Protein AF-A0A4U1JLD3-F1 (afdb_monomer)

Structure (mmCIF, N/CA/C/O backbone):
data_AF-A0A4U1JLD3-F1
#
_entry.id   AF-A0A4U1JLD3-F1
#
loop_
_atom_site.group_PDB
_atom_site.id
_atom_site.type_symbol
_atom_site.label_atom_id
_atom_site.label_alt_id
_atom_site.label_comp_id
_atom_site.label_asym_id
_atom_site.label_entity_id
_atom_site.label_seq_id
_atom_site.pdbx_PDB_ins_code
_atom_site.Cartn_x
_atom_site.Cartn_y
_atom_site.Cartn_z
_atom_site.occupancy
_atom_site.B_iso_or_equiv
_atom_site.auth_seq_id
_atom_site.auth_comp_id
_atom_site.auth_asym_id
_atom_site.auth_atom_id
_atom_site.pdbx_PDB_model_num
ATOM 1 N N . MET A 1 1 ? 5.036 -13.672 17.293 1.00 42.06 1 MET A N 1
ATOM 2 C CA . MET A 1 1 ? 5.022 -12.374 16.582 1.00 42.06 1 MET A CA 1
ATOM 3 C C . MET A 1 1 ? 4.038 -12.481 15.427 1.00 42.06 1 MET A C 1
ATOM 5 O O . MET A 1 1 ? 3.997 -13.562 14.842 1.00 42.06 1 MET A O 1
ATOM 9 N N . PRO A 1 2 ? 3.219 -11.456 15.134 1.00 50.00 2 PRO A N 1
ATOM 10 C CA . PRO A 1 2 ? 2.307 -11.496 13.991 1.00 50.00 2 PRO A CA 1
ATOM 11 C C . PRO A 1 2 ? 3.102 -11.778 12.709 1.00 50.00 2 PRO A C 1
ATOM 13 O O . PRO A 1 2 ? 4.167 -11.201 12.485 1.00 50.00 2 PRO A O 1
ATOM 16 N N . ARG A 1 3 ? 2.632 -12.747 11.918 1.00 61.38 3 ARG A N 1
ATOM 17 C CA . ARG A 1 3 ? 3.310 -13.209 10.704 1.00 61.38 3 ARG A CA 1
ATOM 18 C C . ARG A 1 3 ? 3.093 -12.167 9.610 1.00 61.38 3 ARG A C 1
ATOM 20 O O . ARG A 1 3 ? 1.955 -11.961 9.202 1.00 61.38 3 ARG A O 1
ATOM 27 N N . ALA A 1 4 ? 4.164 -11.529 9.143 1.00 75.19 4 ALA A N 1
ATOM 28 C CA . ALA A 1 4 ? 4.082 -10.687 7.956 1.00 75.19 4 ALA A CA 1
ATOM 29 C C . ALA A 1 4 ? 3.705 -11.560 6.747 1.00 75.19 4 ALA A C 1
ATOM 31 O O . ALA A 1 4 ? 4.306 -12.614 6.524 1.00 75.19 4 ALA A O 1
ATOM 32 N N . ALA A 1 5 ? 2.686 -11.145 6.002 1.00 87.88 5 ALA A N 1
ATOM 33 C CA . ALA A 1 5 ? 2.304 -11.753 4.740 1.00 87.88 5 ALA A CA 1
ATOM 34 C C . ALA A 1 5 ? 2.995 -11.007 3.597 1.00 87.88 5 ALA A C 1
ATOM 36 O O . ALA A 1 5 ? 2.988 -9.777 3.557 1.00 87.88 5 ALA A O 1
ATOM 37 N N . THR A 1 6 ? 3.577 -11.746 2.656 1.00 93.0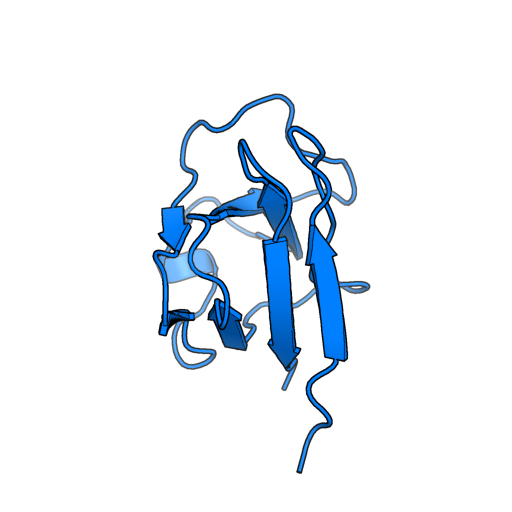0 6 THR A N 1
ATOM 38 C CA . THR A 1 6 ? 4.071 -11.160 1.409 1.00 93.00 6 THR A CA 1
ATOM 39 C C . THR A 1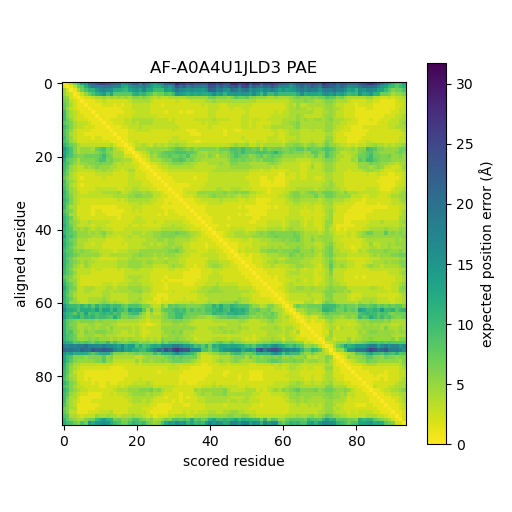 6 ? 2.906 -11.021 0.436 1.00 93.00 6 THR A C 1
ATOM 41 O O . THR A 1 6 ? 2.286 -12.017 0.066 1.00 93.00 6 THR A O 1
ATOM 44 N N . VAL A 1 7 ? 2.615 -9.792 0.020 1.00 94.44 7 VAL A N 1
ATOM 45 C CA . VAL A 1 7 ? 1.540 -9.457 -0.917 1.00 94.44 7 VAL A CA 1
ATOM 46 C C . VAL A 1 7 ? 2.158 -9.041 -2.256 1.00 94.44 7 VAL A C 1
ATOM 48 O O . VAL A 1 7 ? 2.883 -8.042 -2.299 1.00 94.44 7 VAL A O 1
ATOM 51 N N . PRO A 1 8 ? 1.916 -9.779 -3.357 1.00 96.44 8 PRO A N 1
ATOM 52 C CA . PRO A 1 8 ? 2.371 -9.365 -4.678 1.00 96.44 8 PRO A CA 1
ATOM 53 C C . PRO A 1 8 ? 1.554 -8.165 -5.167 1.00 96.44 8 PRO A C 1
ATOM 55 O O . PRO A 1 8 ? 0.331 -8.153 -5.049 1.00 96.44 8 PRO A O 1
ATOM 58 N N . VAL A 1 9 ? 2.227 -7.181 -5.761 1.00 96.56 9 VAL A N 1
ATOM 59 C CA . VAL A 1 9 ? 1.603 -6.017 -6.402 1.00 96.56 9 VAL A CA 1
ATOM 60 C C . VAL A 1 9 ? 1.957 -6.058 -7.891 1.00 96.56 9 VAL A C 1
ATOM 62 O O . VAL A 1 9 ? 3.066 -5.669 -8.273 1.00 96.56 9 VAL A O 1
ATOM 65 N N . PRO A 1 10 ? 1.069 -6.595 -8.750 1.00 97.06 10 PRO A N 1
ATOM 66 C CA . PRO A 1 10 ? 1.267 -6.572 -10.191 1.00 97.06 10 PRO A CA 1
ATOM 67 C C . PRO A 1 10 ? 1.340 -5.137 -10.715 1.00 97.06 10 PRO A C 1
ATOM 69 O O . PRO A 1 10 ? 0.734 -4.221 -10.157 1.00 97.06 10 PRO A O 1
ATOM 72 N N . ALA A 1 11 ? 2.044 -4.955 -11.831 1.00 95.94 11 ALA A N 1
ATOM 73 C CA . ALA A 1 11 ? 2.118 -3.661 -12.493 1.00 95.94 11 ALA A CA 1
ATOM 74 C C . ALA A 1 11 ? 0.712 -3.129 -12.818 1.00 95.94 11 ALA A C 1
ATOM 76 O O . ALA A 1 11 ? -0.144 -3.850 -13.338 1.00 95.94 11 ALA A O 1
ATOM 77 N N . ARG A 1 12 ? 0.495 -1.848 -12.519 1.00 95.25 12 ARG A N 1
ATOM 78 C CA . ARG A 1 12 ? -0.700 -1.063 -12.850 1.00 95.25 12 ARG A CA 1
ATOM 79 C C . ARG A 1 12 ? -2.015 -1.637 -12.321 1.00 95.25 12 ARG A C 1
ATOM 81 O O . ARG A 1 12 ? -3.072 -1.353 -12.876 1.00 95.25 12 ARG A O 1
ATOM 88 N N . THR A 1 13 ? -1.963 -2.406 -11.236 1.00 96.00 13 THR A N 1
ATOM 89 C CA . THR A 1 13 ? -3.135 -3.049 -10.630 1.00 96.00 13 THR A CA 1
ATOM 90 C C . THR A 1 13 ? -3.247 -2.668 -9.158 1.00 96.00 13 THR A C 1
ATOM 92 O O . THR A 1 13 ? -2.251 -2.687 -8.438 1.00 96.00 13 THR A O 1
ATOM 95 N N . PHE A 1 14 ? -4.457 -2.330 -8.703 1.00 96.12 14 PHE A N 1
ATOM 96 C CA . PHE A 1 14 ? -4.725 -2.133 -7.279 1.00 96.12 14 PHE A CA 1
ATOM 97 C C . PHE A 1 14 ? -4.829 -3.476 -6.562 1.00 96.12 14 PHE A C 1
ATOM 99 O O . PHE A 1 14 ? -5.580 -4.357 -6.980 1.00 96.12 14 PHE A O 1
ATOM 106 N N . VAL A 1 15 ? -4.107 -3.610 -5.454 1.00 96.19 15 VAL A N 1
ATOM 107 C CA . VAL A 1 15 ? -4.125 -4.801 -4.602 1.00 96.19 15 VAL A CA 1
ATOM 108 C C . VAL A 1 15 ? -4.480 -4.403 -3.180 1.00 96.19 15 VAL A C 1
ATOM 110 O O . VAL A 1 15 ? -3.838 -3.527 -2.603 1.00 96.19 15 VAL A O 1
ATOM 113 N N . ALA A 1 16 ? -5.489 -5.052 -2.604 1.00 93.75 16 ALA A N 1
ATOM 114 C CA . ALA A 1 16 ? -5.842 -4.854 -1.206 1.00 93.75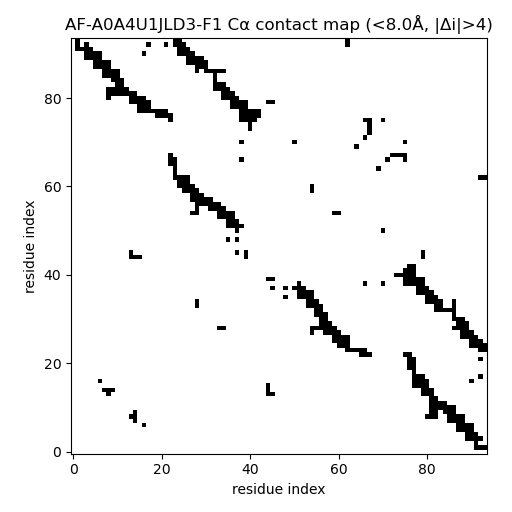 16 ALA A CA 1
ATOM 115 C C . ALA A 1 16 ? -4.750 -5.451 -0.305 1.00 93.75 16 ALA A C 1
ATOM 117 O O . ALA A 1 16 ? -4.429 -6.636 -0.398 1.00 93.75 16 ALA A O 1
ATOM 118 N N . LEU A 1 17 ? -4.191 -4.634 0.586 1.00 91.75 17 LEU A N 1
ATOM 119 C CA . LEU A 1 17 ? -3.223 -5.060 1.600 1.00 91.75 17 LEU A CA 1
ATOM 120 C C . LEU A 1 17 ? -3.905 -5.560 2.877 1.00 91.75 17 LEU A C 1
ATOM 122 O O . LEU A 1 17 ? -3.287 -6.237 3.701 1.00 91.75 17 LEU A O 1
ATOM 126 N N . THR A 1 18 ? -5.175 -5.207 3.067 1.00 87.25 18 THR A N 1
ATOM 127 C CA . THR A 1 18 ? -5.953 -5.547 4.257 1.00 87.25 18 THR A CA 1
ATOM 128 C C . THR A 1 18 ? -7.210 -6.302 3.839 1.00 87.25 18 THR A C 1
ATOM 130 O O . THR A 1 18 ? -7.983 -5.855 2.991 1.00 87.25 18 THR A O 1
ATOM 133 N N . THR A 1 19 ? -7.408 -7.492 4.409 1.00 78.38 19 THR A N 1
ATOM 134 C CA . THR A 1 19 ? -8.547 -8.376 4.100 1.00 78.38 19 THR A CA 1
ATOM 135 C C . THR A 1 19 ? -9.747 -8.158 5.022 1.00 78.38 19 THR A C 1
ATOM 137 O O . THR A 1 19 ? -10.830 -8.651 4.711 1.00 78.38 19 THR A O 1
ATOM 140 N N . ALA A 1 20 ? -9.600 -7.323 6.050 1.00 80.50 20 ALA A N 1
ATOM 141 C CA . ALA A 1 20 ? -10.666 -6.842 6.922 1.00 80.50 20 ALA A CA 1
ATOM 142 C C . ALA A 1 20 ? -10.527 -5.330 7.174 1.00 80.50 20 ALA A C 1
ATOM 144 O O . ALA A 1 20 ? -9.509 -4.733 6.802 1.00 80.50 20 ALA A O 1
ATOM 145 N N . ASP A 1 21 ? -11.538 -4.752 7.828 1.00 80.69 21 ASP A N 1
ATOM 146 C CA . ASP A 1 21 ? -11.503 -3.389 8.357 1.00 80.69 21 ASP A CA 1
ATOM 147 C C . ASP A 1 21 ? -10.369 -3.296 9.389 1.00 80.69 21 ASP A C 1
ATOM 149 O O . ASP A 1 21 ? -10.448 -3.877 10.473 1.00 80.69 21 ASP A O 1
ATOM 153 N N . VAL A 1 22 ? -9.295 -2.587 9.041 1.00 80.94 22 VAL A N 1
ATOM 154 C CA . VAL A 1 22 ? -8.188 -2.300 9.963 1.00 80.94 22 VAL A CA 1
ATOM 155 C C . VAL A 1 22 ? -7.943 -0.802 10.023 1.00 80.94 22 VAL A C 1
ATOM 157 O O . VAL A 1 22 ? -8.113 -0.095 9.035 1.00 80.94 22 VAL A O 1
ATOM 160 N N . THR A 1 23 ? -7.517 -0.321 11.186 1.00 85.00 23 THR A N 1
ATOM 161 C CA . THR A 1 23 ? -7.233 1.102 11.434 1.00 85.00 23 THR A CA 1
ATOM 162 C C . THR A 1 23 ? -5.743 1.433 11.366 1.00 85.00 23 THR A C 1
ATOM 164 O O . THR A 1 23 ? -5.363 2.604 11.390 1.00 85.00 23 THR A O 1
ATOM 167 N N . ARG A 1 24 ? -4.895 0.401 11.292 1.00 86.25 24 ARG A N 1
ATOM 168 C CA . ARG A 1 24 ? -3.437 0.488 11.194 1.00 86.25 24 ARG A CA 1
ATOM 169 C C . ARG A 1 24 ? -2.868 -0.762 10.528 1.00 86.25 24 ARG A C 1
ATOM 171 O O . ARG A 1 24 ? -3.405 -1.859 10.677 1.00 86.25 24 ARG A O 1
ATOM 178 N N . ALA A 1 25 ? -1.753 -0.607 9.827 1.00 88.00 25 ALA A N 1
ATOM 179 C CA . ALA A 1 25 ? -0.990 -1.713 9.262 1.00 88.00 25 ALA A CA 1
ATOM 180 C C . ALA A 1 25 ? 0.481 -1.316 9.154 1.00 88.00 25 ALA A C 1
ATOM 182 O O . ALA A 1 25 ? 0.792 -0.155 8.904 1.00 88.00 25 ALA A O 1
ATOM 183 N N . ARG A 1 26 ? 1.386 -2.285 9.293 1.00 91.50 26 ARG A N 1
ATOM 184 C CA . ARG A 1 26 ? 2.792 -2.102 8.930 1.00 91.50 26 ARG A CA 1
ATOM 185 C C . ARG A 1 26 ? 2.986 -2.626 7.516 1.00 91.50 26 ARG A C 1
ATOM 187 O O . ARG A 1 26 ? 2.669 -3.785 7.260 1.00 91.50 26 ARG A O 1
ATOM 194 N N . VAL A 1 27 ? 3.527 -1.799 6.627 1.00 93.31 27 VAL A N 1
ATOM 195 C CA . VAL A 1 27 ? 3.823 -2.174 5.237 1.00 93.31 27 VAL A CA 1
ATOM 196 C C . VAL A 1 27 ? 5.278 -1.857 4.936 1.00 93.31 27 VAL A C 1
ATOM 198 O O . VAL A 1 27 ? 5.711 -0.718 5.096 1.00 93.31 27 VAL A O 1
ATOM 201 N N . GLN A 1 28 ? 6.047 -2.845 4.495 1.00 94.75 28 GLN A N 1
ATOM 202 C CA . GLN A 1 28 ? 7.429 -2.653 4.063 1.00 94.75 28 GLN A CA 1
ATOM 203 C C . GLN A 1 28 ? 7.540 -2.902 2.565 1.00 94.75 28 GLN A C 1
ATOM 205 O O . GLN A 1 28 ? 6.955 -3.855 2.049 1.00 94.75 28 GLN A O 1
ATOM 210 N N . ASN A 1 29 ? 8.311 -2.060 1.877 1.00 95.81 29 ASN A N 1
ATOM 211 C CA . ASN A 1 29 ? 8.655 -2.268 0.477 1.00 95.81 29 ASN A CA 1
ATOM 212 C C . ASN A 1 29 ? 10.091 -2.800 0.367 1.00 95.81 29 ASN A C 1
ATOM 214 O O . ASN A 1 29 ? 11.027 -2.004 0.294 1.00 95.81 29 ASN A O 1
ATOM 218 N N . PRO A 1 30 ? 10.305 -4.127 0.355 1.00 94.12 30 PRO A N 1
ATOM 219 C CA . PRO A 1 30 ? 11.635 -4.702 0.164 1.00 94.12 30 PRO A CA 1
ATOM 220 C C . PRO A 1 30 ? 12.161 -4.541 -1.273 1.00 94.12 30 PRO A C 1
ATOM 222 O O . PRO A 1 30 ? 13.341 -4.784 -1.522 1.00 94.12 30 PRO A O 1
ATOM 225 N N . THR A 1 31 ? 11.308 -4.156 -2.228 1.00 93.25 31 THR A N 1
ATOM 226 C CA . THR A 1 31 ? 11.668 -4.076 -3.650 1.00 93.25 31 THR A CA 1
ATOM 227 C C . THR A 1 31 ? 12.238 -2.713 -4.039 1.00 93.25 31 THR A C 1
ATOM 229 O O . THR A 1 31 ? 12.115 -1.734 -3.309 1.00 93.25 31 THR A O 1
ATOM 232 N N . ASN A 1 32 ? 12.855 -2.640 -5.223 1.00 94.12 32 ASN A N 1
ATOM 233 C CA . ASN A 1 32 ? 13.347 -1.380 -5.792 1.00 94.12 32 ASN A CA 1
ATOM 234 C C . ASN A 1 32 ? 12.260 -0.589 -6.545 1.00 94.12 32 ASN A C 1
ATOM 236 O O . ASN A 1 32 ? 12.520 0.522 -7.000 1.00 94.12 32 ASN A O 1
ATOM 240 N N . THR A 1 33 ? 11.055 -1.147 -6.683 1.00 96.00 33 THR A N 1
ATOM 241 C CA . THR A 1 33 ? 9.928 -0.509 -7.369 1.00 96.00 33 THR A CA 1
ATOM 242 C C . THR A 1 33 ? 9.151 0.353 -6.371 1.00 96.00 33 THR A C 1
ATOM 244 O O . THR A 1 33 ? 8.671 -0.181 -5.369 1.00 96.00 33 THR A O 1
ATOM 247 N N . PRO A 1 34 ? 8.978 1.666 -6.604 1.00 95.69 34 PRO A N 1
ATOM 248 C CA . PRO A 1 34 ? 8.108 2.489 -5.772 1.00 95.69 34 PRO A CA 1
ATOM 249 C C . PRO A 1 34 ? 6.659 1.995 -5.814 1.00 95.69 34 PRO A C 1
ATOM 251 O O . PRO A 1 34 ? 6.130 1.682 -6.884 1.00 95.69 34 PRO A O 1
ATOM 254 N N . VAL A 1 35 ? 6.012 1.968 -4.652 1.00 97.25 35 VAL A N 1
ATOM 255 C CA . VAL A 1 35 ? 4.602 1.591 -4.511 1.00 97.25 35 VAL A CA 1
ATOM 256 C C . VAL A 1 35 ? 3.827 2.781 -3.964 1.00 97.25 35 VAL A C 1
ATOM 258 O O . VAL A 1 35 ? 4.336 3.538 -3.144 1.00 97.25 35 VAL A O 1
ATOM 261 N N . ARG A 1 36 ? 2.599 2.966 -4.429 1.00 96.75 36 ARG A N 1
ATOM 262 C CA . ARG A 1 36 ? 1.647 3.939 -3.907 1.00 96.75 36 ARG A CA 1
ATOM 263 C C . ARG A 1 36 ? 0.673 3.239 -2.972 1.00 96.75 36 ARG A C 1
ATOM 265 O O . ARG A 1 36 ? 0.115 2.208 -3.339 1.00 96.75 36 ARG A O 1
ATOM 272 N N . LEU A 1 37 ? 0.488 3.800 -1.785 1.00 95.25 37 LEU A N 1
ATOM 273 C CA . LEU A 1 37 ? -0.465 3.352 -0.780 1.00 95.25 37 LEU A CA 1
ATOM 274 C C . LEU A 1 37 ? -1.653 4.303 -0.742 1.00 95.25 37 LEU A C 1
ATOM 276 O O . LEU A 1 37 ? -1.463 5.515 -0.727 1.00 95.25 37 LEU A O 1
ATOM 280 N N . ILE A 1 38 ? -2.866 3.773 -0.689 1.00 93.50 38 ILE A N 1
ATOM 281 C CA . ILE A 1 38 ? -4.079 4.589 -0.624 1.00 93.50 38 ILE A CA 1
ATOM 282 C C . ILE A 1 38 ? -5.125 3.919 0.260 1.00 93.50 38 ILE A C 1
ATOM 284 O O . ILE A 1 38 ? -5.350 2.710 0.172 1.00 93.50 38 ILE A O 1
ATOM 288 N N . GLY A 1 39 ? -5.732 4.711 1.139 1.00 91.00 39 GLY A N 1
ATOM 289 C CA . GLY A 1 39 ? -6.834 4.285 1.987 1.00 91.00 39 GLY A CA 1
ATOM 290 C C . GLY A 1 39 ? -8.182 4.448 1.284 1.00 91.00 39 GLY A C 1
ATOM 291 O O . GLY A 1 39 ? -8.400 5.447 0.606 1.00 91.00 39 GLY A O 1
ATOM 292 N N . THR A 1 40 ? -9.110 3.510 1.478 1.00 90.69 40 THR A N 1
ATOM 293 C CA . THR A 1 40 ? -10.520 3.670 1.085 1.00 90.69 40 THR A CA 1
ATOM 294 C C . THR A 1 40 ? -11.458 3.413 2.262 1.00 90.69 40 THR A C 1
ATOM 296 O O . THR A 1 40 ? -11.177 2.607 3.152 1.00 90.69 40 THR A O 1
ATOM 299 N N . THR A 1 41 ? -12.609 4.089 2.255 1.00 89.38 41 THR A N 1
ATOM 300 C CA . THR A 1 41 ? -13.703 3.904 3.228 1.00 89.38 41 THR A CA 1
ATOM 301 C C . THR A 1 41 ? -14.635 2.740 2.871 1.00 89.38 41 THR A C 1
ATOM 303 O O . THR A 1 41 ? -15.518 2.384 3.648 1.00 89.38 41 THR A O 1
ATOM 306 N N . THR A 1 42 ? -14.449 2.137 1.694 1.00 88.06 42 THR A N 1
ATOM 307 C CA . THR A 1 42 ? -15.222 0.994 1.192 1.00 88.06 42 THR A CA 1
ATOM 308 C C . THR A 1 42 ? -14.299 -0.165 0.821 1.00 88.06 42 THR A C 1
ATOM 310 O O . THR A 1 42 ? -13.085 0.010 0.695 1.00 88.06 42 THR A O 1
ATOM 313 N N . ASP A 1 43 ? -14.891 -1.336 0.586 1.00 88.12 43 ASP A N 1
ATOM 314 C CA . ASP A 1 43 ? -14.199 -2.537 0.101 1.00 88.12 43 ASP A CA 1
ATOM 315 C C . ASP A 1 43 ? -13.840 -2.484 -1.397 1.00 88.12 43 ASP A C 1
ATOM 317 O O . ASP A 1 43 ? -13.256 -3.429 -1.928 1.00 88.12 43 ASP A O 1
ATOM 321 N N . ALA A 1 44 ? -14.184 -1.398 -2.095 1.00 91.06 44 ALA A N 1
ATOM 322 C CA . ALA A 1 44 ? -13.881 -1.229 -3.508 1.00 91.06 44 ALA A CA 1
ATOM 323 C C . ALA A 1 44 ? -12.461 -0.692 -3.724 1.00 91.06 44 ALA A C 1
ATOM 325 O O . ALA A 1 44 ? -11.960 0.129 -2.950 1.00 91.06 44 ALA A O 1
ATOM 326 N N . ALA A 1 45 ? -11.835 -1.130 -4.819 1.00 92.31 45 ALA A N 1
ATOM 327 C CA . ALA A 1 45 ? -10.568 -0.569 -5.261 1.00 92.31 45 ALA A CA 1
ATOM 328 C C . ALA A 1 45 ? -10.727 0.932 -5.590 1.00 92.31 45 ALA A C 1
ATOM 330 O O . ALA A 1 45 ? -11.780 1.343 -6.089 1.00 92.31 45 ALA A O 1
ATOM 331 N N . PRO A 1 46 ? -9.690 1.751 -5.357 1.00 92.62 46 PRO A N 1
ATOM 332 C CA . PRO A 1 46 ? -9.697 3.157 -5.739 1.00 92.62 46 PRO A CA 1
ATOM 333 C C . PRO A 1 46 ? -9.876 3.344 -7.250 1.00 92.62 46 PRO A C 1
ATOM 335 O O . PRO A 1 46 ? -9.358 2.569 -8.053 1.00 92.62 46 PRO A O 1
ATOM 338 N N . ALA A 1 47 ? -10.548 4.427 -7.644 1.00 92.25 47 ALA A N 1
ATOM 339 C CA . ALA A 1 47 ? -10.676 4.820 -9.051 1.00 92.25 47 ALA A CA 1
ATOM 340 C C . ALA A 1 47 ? -9.434 5.561 -9.586 1.00 92.25 47 ALA A C 1
ATOM 342 O O . ALA A 1 47 ? -9.280 5.730 -10.794 1.00 92.25 47 ALA A O 1
ATOM 343 N N . GLY A 1 48 ? -8.552 6.011 -8.692 1.00 93.56 48 GLY A N 1
ATOM 344 C CA . GLY A 1 48 ? -7.390 6.831 -9.011 1.00 93.56 48 GLY A CA 1
ATOM 345 C C . GLY A 1 48 ? -6.361 6.829 -7.886 1.00 93.56 48 GLY A C 1
ATOM 346 O O . GLY A 1 48 ? -6.484 6.095 -6.908 1.00 93.56 48 GLY A O 1
ATOM 347 N N . LEU A 1 49 ? -5.319 7.641 -8.051 1.00 93.00 49 LEU A N 1
ATOM 348 C CA . LEU A 1 49 ? -4.176 7.717 -7.132 1.00 93.00 49 LEU A C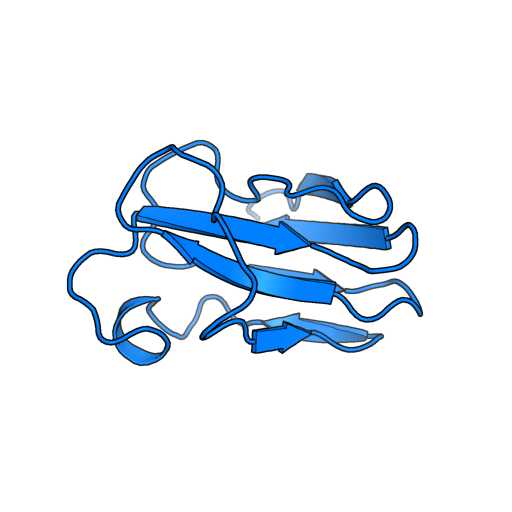A 1
ATOM 349 C C . LEU A 1 49 ? -4.149 9.040 -6.351 1.00 93.00 49 LEU A C 1
ATOM 351 O O . LEU A 1 49 ? -3.125 9.380 -5.757 1.00 93.00 49 LEU A O 1
ATOM 355 N N . ASP A 1 50 ? -5.254 9.783 -6.361 1.00 90.81 50 ASP A N 1
ATOM 356 C CA . ASP A 1 50 ? -5.393 11.030 -5.616 1.00 90.81 50 ASP A CA 1
ATOM 357 C C . ASP A 1 50 ? -5.338 10.745 -4.112 1.00 90.81 50 ASP A C 1
ATOM 359 O O . ASP A 1 50 ? -5.988 9.829 -3.612 1.00 90.81 50 ASP A O 1
ATOM 363 N N . GLY A 1 51 ? -4.498 11.492 -3.391 1.00 87.38 51 GLY A N 1
ATOM 364 C CA . GLY A 1 51 ? -4.251 11.254 -1.965 1.00 87.38 51 GLY A CA 1
ATOM 365 C C . GLY A 1 51 ? -3.410 10.006 -1.657 1.00 87.38 51 GLY A C 1
ATOM 366 O O . GLY A 1 51 ? -3.265 9.642 -0.488 1.00 87.38 51 GLY A O 1
ATOM 367 N N . ALA A 1 52 ? -2.835 9.345 -2.669 1.00 93.19 52 ALA A N 1
ATOM 368 C CA . ALA A 1 52 ? -1.945 8.214 -2.443 1.00 93.19 52 ALA A CA 1
ATOM 369 C C . ALA A 1 52 ? -0.576 8.661 -1.904 1.00 93.19 52 ALA A C 1
ATOM 371 O O . ALA A 1 52 ? 0.028 9.629 -2.370 1.00 93.19 52 ALA A O 1
ATOM 372 N N . LEU A 1 53 ? -0.048 7.895 -0.955 1.00 93.62 53 LEU A N 1
ATOM 373 C CA . LEU A 1 53 ? 1.289 8.062 -0.405 1.00 93.62 53 LEU A CA 1
ATOM 374 C C . LEU A 1 53 ? 2.309 7.232 -1.168 1.00 93.62 53 LEU A C 1
ATOM 376 O O . LEU A 1 53 ? 2.047 6.087 -1.524 1.00 93.62 53 LEU A O 1
ATOM 380 N N . TRP A 1 54 ? 3.516 7.759 -1.335 1.00 95.25 54 TRP A N 1
ATOM 381 C CA . TRP A 1 54 ? 4.627 6.975 -1.858 1.00 95.25 54 TRP A CA 1
ATOM 382 C C . TRP A 1 54 ? 5.308 6.161 -0.759 1.00 95.25 54 TRP A C 1
ATOM 384 O O . TRP A 1 54 ? 5.706 6.696 0.273 1.00 95.25 54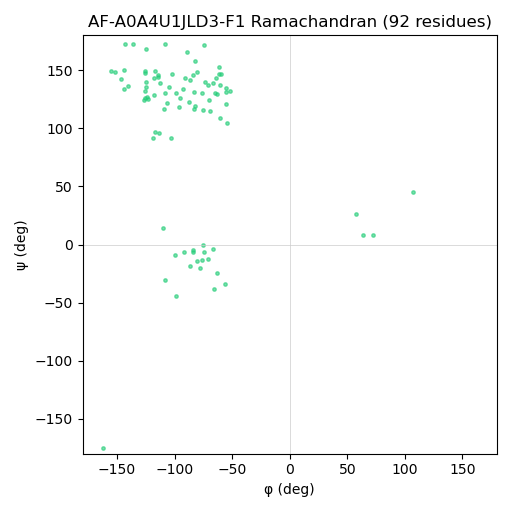 TRP A O 1
ATOM 394 N N . LEU A 1 55 ? 5.504 4.876 -1.037 1.00 96.00 55 LEU A N 1
ATOM 395 C CA . LEU A 1 55 ? 6.367 3.967 -0.300 1.00 96.00 55 LEU A CA 1
ATOM 396 C C . LEU A 1 55 ? 7.528 3.554 -1.214 1.00 96.00 55 LEU A C 1
ATOM 398 O O . LEU A 1 55 ? 7.410 2.653 -2.054 1.00 96.00 55 LEU A O 1
ATOM 402 N N . PHE A 1 56 ? 8.654 4.250 -1.074 1.00 95.81 56 PHE A N 1
ATOM 403 C CA . PHE A 1 56 ? 9.846 3.995 -1.878 1.00 95.81 56 PHE A CA 1
ATOM 404 C C . PHE A 1 56 ? 10.574 2.722 -1.440 1.00 95.81 56 PHE A C 1
ATOM 406 O O . PHE A 1 56 ? 10.259 2.098 -0.424 1.00 95.81 56 PHE A O 1
ATOM 413 N N . ALA A 1 57 ? 11.572 2.341 -2.234 1.00 92.94 57 ALA A N 1
ATOM 414 C CA . ALA A 1 57 ? 12.397 1.177 -1.974 1.00 92.94 57 ALA A CA 1
ATOM 415 C C . ALA A 1 57 ? 12.975 1.196 -0.552 1.00 92.94 57 ALA A C 1
ATOM 417 O O . ALA A 1 57 ? 13.534 2.200 -0.107 1.00 92.94 57 ALA A O 1
ATOM 418 N N . ARG A 1 58 ? 12.860 0.062 0.142 1.00 91.81 58 ARG A N 1
ATOM 419 C CA . ARG A 1 58 ? 13.341 -0.178 1.514 1.00 91.81 58 ARG A CA 1
ATOM 420 C C . ARG A 1 58 ? 12.683 0.685 2.593 1.00 91.81 58 ARG A C 1
ATOM 422 O O . ARG A 1 58 ? 13.114 0.644 3.745 1.00 91.81 58 ARG A O 1
ATOM 429 N N . GLN A 1 59 ? 11.639 1.443 2.261 1.00 94.62 59 GLN A N 1
ATOM 430 C CA . GLN A 1 59 ? 10.880 2.196 3.252 1.00 94.62 59 GLN A CA 1
ATOM 431 C C . GLN A 1 59 ? 9.847 1.321 3.958 1.00 94.62 59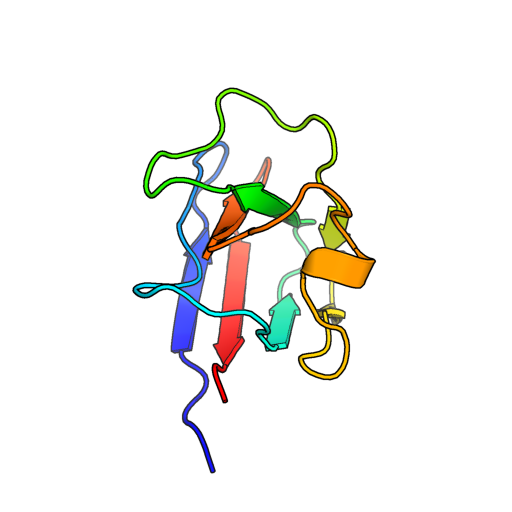 GLN A C 1
ATOM 433 O O . GLN A 1 59 ? 9.417 0.273 3.469 1.00 94.62 59 GLN A O 1
ATOM 438 N N . THR A 1 60 ? 9.458 1.781 5.145 1.00 92.50 60 THR A N 1
ATOM 439 C CA . THR A 1 60 ? 8.421 1.165 5.966 1.00 92.50 60 THR A CA 1
ATOM 440 C C . THR A 1 60 ? 7.371 2.205 6.312 1.00 92.50 60 THR A C 1
ATOM 442 O O . THR A 1 60 ? 7.682 3.248 6.877 1.00 92.50 60 THR A O 1
ATOM 445 N N . PHE A 1 61 ? 6.126 1.882 6.000 1.00 89.31 61 PHE A N 1
ATOM 446 C CA . PHE A 1 61 ? 4.946 2.516 6.552 1.00 89.31 61 PHE A CA 1
ATOM 447 C C . PHE A 1 61 ? 4.648 1.847 7.901 1.00 89.31 61 PHE A C 1
ATOM 449 O O . PHE A 1 61 ? 4.449 0.628 7.954 1.00 89.31 61 PHE A O 1
ATOM 456 N N . SER A 1 62 ? 4.723 2.607 8.996 1.00 83.38 62 SER A N 1
ATOM 457 C CA . SER A 1 62 ? 4.600 2.050 10.351 1.00 83.38 62 SER A CA 1
ATOM 458 C C . SER A 1 62 ? 3.143 1.819 10.754 1.00 83.38 62 SER A C 1
ATOM 460 O O . SER A 1 62 ? 2.266 2.600 10.397 1.00 83.38 62 SER A O 1
ATOM 462 N N . ALA A 1 63 ? 2.912 0.793 11.578 1.00 75.75 63 ALA A N 1
ATOM 463 C CA . ALA A 1 63 ? 1.622 0.551 12.229 1.00 75.75 63 ALA A CA 1
ATOM 464 C C . ALA A 1 63 ? 1.336 1.517 13.395 1.00 75.75 63 ALA A C 1
ATOM 466 O O . ALA A 1 63 ? 0.241 1.484 13.950 1.00 75.75 63 ALA A O 1
ATOM 467 N N . ASP A 1 64 ? 2.299 2.356 13.785 1.00 78.44 64 ASP A N 1
ATOM 468 C CA . ASP A 1 64 ? 2.145 3.279 14.921 1.00 78.44 64 ASP A CA 1
ATOM 469 C C . ASP A 1 64 ? 1.268 4.495 14.590 1.00 78.44 64 ASP A C 1
ATOM 471 O O . ASP A 1 64 ? 0.849 5.224 15.488 1.00 78.44 64 ASP A O 1
ATOM 475 N N . ILE A 1 65 ? 0.987 4.724 13.304 1.00 73.25 65 ILE A N 1
ATOM 476 C CA . ILE A 1 65 ? 0.161 5.833 12.831 1.00 73.25 65 ILE A CA 1
ATOM 477 C C . ILE A 1 65 ? -1.191 5.273 12.391 1.00 73.25 65 ILE A C 1
ATOM 479 O O . ILE A 1 65 ? -1.263 4.415 11.509 1.00 73.25 65 ILE A O 1
ATOM 483 N N . LEU A 1 66 ? -2.266 5.764 13.012 1.00 84.12 66 LEU A N 1
ATOM 484 C CA . LEU A 1 66 ? -3.630 5.442 12.603 1.00 84.12 66 LEU A CA 1
ATOM 485 C C . LEU A 1 66 ? -3.892 5.979 11.195 1.00 84.12 66 LEU A C 1
ATOM 487 O O . LEU A 1 66 ? -3.445 7.073 10.848 1.00 84.12 66 LEU A O 1
ATOM 491 N N . PHE A 1 67 ? -4.656 5.236 10.396 1.00 87.38 67 PHE A N 1
ATOM 492 C CA . PHE A 1 67 ? -5.009 5.661 9.042 1.00 87.38 67 PHE A CA 1
ATOM 493 C C . PHE A 1 67 ? -5.687 7.033 9.018 1.00 87.38 67 PHE A C 1
ATOM 495 O O . PHE A 1 67 ? -5.413 7.807 8.109 1.00 87.38 67 PHE A O 1
ATOM 502 N N . GLU A 1 68 ? -6.477 7.373 10.038 1.00 85.56 68 GLU A N 1
ATOM 503 C CA . GLU A 1 68 ? -7.132 8.683 10.168 1.00 85.56 68 GLU A CA 1
ATOM 504 C C . GLU A 1 68 ? -6.153 9.862 10.308 1.00 85.56 68 GLU A C 1
ATOM 506 O O . GLU A 1 68 ? -6.482 10.984 9.947 1.00 85.56 68 GLU A O 1
ATOM 511 N N . HIS A 1 69 ? -4.928 9.643 10.796 1.00 85.69 69 HIS A N 1
ATOM 512 C CA . HIS A 1 69 ? -3.920 10.710 10.864 1.00 85.69 69 HIS A CA 1
ATOM 513 C C . HIS A 1 69 ? -3.266 10.987 9.508 1.00 85.69 69 HIS A C 1
ATOM 515 O O . HIS A 1 69 ? -2.655 12.034 9.309 1.00 85.69 69 HIS A O 1
ATOM 521 N N . ILE A 1 70 ? -3.350 10.025 8.593 1.00 85.50 70 ILE A N 1
ATOM 522 C CA . ILE A 1 70 ? -2.730 10.083 7.271 1.00 85.50 70 ILE A CA 1
ATOM 523 C C . ILE A 1 70 ? -3.758 10.498 6.220 1.00 85.50 70 ILE A C 1
ATOM 525 O O . ILE A 1 70 ? -3.483 11.342 5.371 1.00 85.50 70 ILE A O 1
ATOM 529 N N . TRP A 1 71 ? -4.943 9.905 6.305 1.00 86.75 71 TRP A N 1
ATOM 530 C CA . TRP A 1 71 ? -6.111 10.191 5.493 1.00 86.75 71 TRP A CA 1
ATOM 531 C C . TRP A 1 71 ? -7.217 10.658 6.448 1.00 86.75 71 TRP A C 1
ATOM 533 O O . TRP A 1 71 ? -7.936 9.819 6.990 1.00 86.75 71 TRP A O 1
ATOM 543 N N . PRO A 1 72 ? -7.337 11.976 6.697 1.00 76.94 72 PRO A N 1
ATOM 544 C CA . PRO A 1 72 ? -8.255 12.533 7.697 1.00 76.94 72 PRO A CA 1
ATOM 545 C C . PRO A 1 72 ? -9.742 12.349 7.368 1.00 76.94 72 PRO A C 1
ATOM 547 O O . PRO A 1 72 ? -10.598 12.681 8.189 1.00 76.94 72 PRO A O 1
ATOM 550 N N . ASP A 1 73 ? -10.066 11.787 6.203 1.00 70.31 73 ASP A N 1
ATOM 551 C CA . ASP A 1 73 ? -11.429 11.419 5.850 1.00 70.31 73 ASP A CA 1
ATOM 552 C C . ASP A 1 73 ? -11.887 10.231 6.710 1.00 70.31 73 ASP A C 1
ATOM 554 O O . ASP A 1 73 ? -11.339 9.126 6.666 1.00 70.31 73 ASP A O 1
ATOM 558 N N . ALA A 1 74 ? -12.890 10.503 7.545 1.00 60.09 74 ALA A N 1
ATOM 559 C CA . ALA A 1 74 ? -13.342 9.650 8.632 1.00 60.09 74 ALA A CA 1
ATOM 560 C C . ALA A 1 74 ? -13.697 8.227 8.163 1.00 60.09 74 ALA A C 1
ATOM 562 O O . ALA A 1 74 ? -14.766 7.980 7.603 1.00 60.09 74 ALA A O 1
ATOM 563 N N . GLY A 1 75 ? -12.812 7.274 8.456 1.00 72.94 75 GLY A N 1
ATOM 564 C CA . GLY A 1 75 ? -13.118 5.849 8.376 1.00 72.94 75 GLY A CA 1
ATOM 565 C C . GLY A 1 75 ? -12.473 5.111 7.213 1.00 72.94 75 GLY A C 1
ATOM 566 O O . GLY A 1 75 ? -13.141 4.304 6.569 1.00 72.94 75 GLY A O 1
ATOM 567 N N . ILE A 1 76 ? -11.182 5.333 6.950 1.00 84.94 76 ILE A N 1
ATOM 568 C CA . ILE A 1 76 ? -10.414 4.391 6.128 1.00 84.94 76 ILE A CA 1
ATOM 569 C C . ILE A 1 76 ? -10.512 2.993 6.744 1.00 84.94 76 ILE A C 1
ATOM 571 O O . ILE A 1 76 ? -10.124 2.770 7.889 1.00 84.94 76 ILE A O 1
ATOM 575 N N . LYS A 1 77 ? -11.028 2.056 5.952 1.00 82.06 77 LYS A N 1
ATOM 576 C CA . LYS A 1 77 ? -11.218 0.649 6.319 1.00 82.06 77 LYS A CA 1
ATOM 577 C C . LYS A 1 77 ? -10.246 -0.268 5.596 1.00 82.06 77 LYS A C 1
ATOM 579 O O . LYS A 1 77 ? -9.852 -1.309 6.123 1.00 82.06 77 LYS A O 1
ATOM 584 N N . ARG A 1 78 ? -9.855 0.117 4.380 1.00 88.25 78 ARG A N 1
ATOM 585 C CA . ARG A 1 78 ? -9.000 -0.683 3.506 1.00 88.25 78 ARG A CA 1
ATOM 586 C C . ARG A 1 78 ? -7.774 0.088 3.086 1.00 88.25 78 ARG A C 1
ATOM 588 O O . ARG A 1 78 ? -7.862 1.264 2.750 1.00 88.25 78 ARG A O 1
ATOM 595 N N . LEU A 1 79 ? -6.650 -0.615 3.050 1.00 91.75 79 LEU A N 1
ATOM 596 C CA . LEU A 1 79 ? -5.415 -0.114 2.473 1.00 91.75 79 LEU A CA 1
ATOM 597 C C . LEU A 1 79 ? -5.145 -0.840 1.159 1.00 91.75 79 LEU A C 1
ATOM 599 O O . LEU A 1 79 ? -5.156 -2.071 1.112 1.00 91.75 79 LEU A O 1
ATOM 603 N N . TRP A 1 80 ? -4.859 -0.078 0.113 1.00 94.44 80 TRP A N 1
ATOM 604 C CA . TRP A 1 80 ? -4.533 -0.584 -1.212 1.00 94.44 80 TRP A CA 1
ATOM 605 C C . TRP A 1 80 ? -3.114 -0.202 -1.601 1.00 94.44 80 TRP A C 1
ATOM 607 O O . TRP A 1 80 ? -2.613 0.854 -1.218 1.00 94.44 80 TRP A O 1
ATOM 617 N N . ALA A 1 81 ? -2.493 -1.059 -2.400 1.00 96.75 81 ALA A N 1
ATOM 618 C CA . ALA A 1 81 ? -1.223 -0.810 -3.054 1.00 96.75 81 ALA A CA 1
ATOM 619 C C . ALA A 1 81 ? -1.390 -0.759 -4.568 1.00 96.75 81 ALA A C 1
ATOM 621 O O . ALA A 1 81 ? -2.179 -1.510 -5.142 1.00 96.75 81 ALA A O 1
ATOM 622 N N . TRP A 1 82 ? -0.596 0.089 -5.209 1.00 97.50 82 TRP A N 1
ATOM 623 C CA . TRP A 1 82 ? -0.489 0.176 -6.658 1.00 97.50 82 TRP A CA 1
ATOM 624 C C . TRP A 1 82 ? 0.933 0.559 -7.060 1.00 97.50 82 TRP A C 1
ATOM 626 O O . TRP A 1 82 ? 1.554 1.396 -6.410 1.00 97.50 82 TRP A O 1
ATOM 636 N N . SER A 1 83 ? 1.460 0.003 -8.144 1.00 97.00 83 SER A N 1
ATOM 637 C CA . SER A 1 83 ? 2.787 0.366 -8.652 1.00 97.00 83 SER A CA 1
ATOM 638 C C . SER A 1 83 ? 2.836 0.345 -10.174 1.00 97.00 83 SER A C 1
ATOM 640 O O . SER A 1 83 ? 2.139 -0.433 -10.816 1.00 97.00 83 SER A O 1
ATOM 642 N N . GLU A 1 84 ? 3.689 1.181 -10.769 1.00 94.69 84 GLU A N 1
ATOM 643 C CA . GLU A 1 84 ? 3.907 1.195 -12.227 1.00 94.69 84 GLU A CA 1
ATOM 644 C C . GLU A 1 84 ? 4.557 -0.103 -12.724 1.00 94.69 84 GLU A C 1
ATOM 646 O O . GLU A 1 84 ? 4.221 -0.606 -13.794 1.00 94.69 84 GLU A O 1
ATOM 651 N N . GLY A 1 85 ? 5.487 -0.649 -11.936 1.00 94.19 85 GLY A N 1
ATOM 652 C CA . GLY A 1 85 ? 6.131 -1.941 -12.174 1.00 94.19 85 GLY A CA 1
ATOM 653 C C . GLY A 1 85 ? 5.663 -3.002 -11.184 1.00 94.19 85 GLY A C 1
ATOM 654 O O . GLY A 1 85 ? 4.966 -2.693 -10.221 1.00 94.19 85 GLY A O 1
ATOM 655 N N . ALA A 1 86 ? 6.066 -4.255 -11.392 1.00 94.25 86 ALA A N 1
ATOM 656 C CA . ALA A 1 86 ? 5.806 -5.310 -10.417 1.00 94.25 86 ALA A CA 1
ATOM 657 C C . ALA A 1 86 ? 6.595 -5.065 -9.117 1.00 94.25 86 ALA A C 1
ATOM 659 O O . ALA A 1 86 ? 7.769 -4.677 -9.147 1.00 94.25 86 ALA A O 1
ATOM 660 N N . ALA A 1 87 ? 5.943 -5.304 -7.982 1.00 96.06 87 ALA A N 1
ATOM 661 C CA . ALA A 1 87 ? 6.515 -5.195 -6.647 1.00 96.06 87 ALA A CA 1
ATOM 662 C C . ALA A 1 87 ? 5.969 -6.300 -5.728 1.00 96.06 87 ALA A C 1
ATOM 664 O O . ALA A 1 87 ? 5.060 -7.053 -6.083 1.00 96.06 87 ALA A O 1
ATOM 665 N N . ALA A 1 88 ? 6.527 -6.394 -4.528 1.00 95.38 88 ALA A N 1
ATOM 666 C CA . ALA A 1 88 ? 6.017 -7.230 -3.453 1.00 95.38 88 ALA A CA 1
ATOM 667 C C . ALA A 1 88 ? 6.155 -6.457 -2.144 1.00 95.38 88 ALA A C 1
ATOM 669 O O . ALA A 1 88 ? 7.183 -5.824 -1.910 1.00 95.38 88 ALA A O 1
ATOM 670 N N . LEU A 1 89 ? 5.121 -6.495 -1.312 1.00 94.38 89 LEU A N 1
ATOM 671 C CA . LEU A 1 89 ? 5.093 -5.811 -0.026 1.00 94.38 89 LEU A CA 1
ATOM 672 C C . LEU A 1 89 ? 5.028 -6.821 1.110 1.00 94.38 89 LEU A C 1
ATOM 674 O O . LEU A 1 89 ? 4.347 -7.837 1.004 1.00 94.38 89 LEU A O 1
ATOM 678 N N . GLU A 1 90 ? 5.697 -6.522 2.213 1.00 93.88 90 GLU A N 1
ATOM 679 C CA . GLU A 1 90 ? 5.530 -7.264 3.461 1.00 93.88 90 GLU A CA 1
ATOM 680 C C . GLU A 1 90 ? 4.525 -6.518 4.332 1.00 93.88 90 GLU A C 1
ATOM 682 O O . GLU A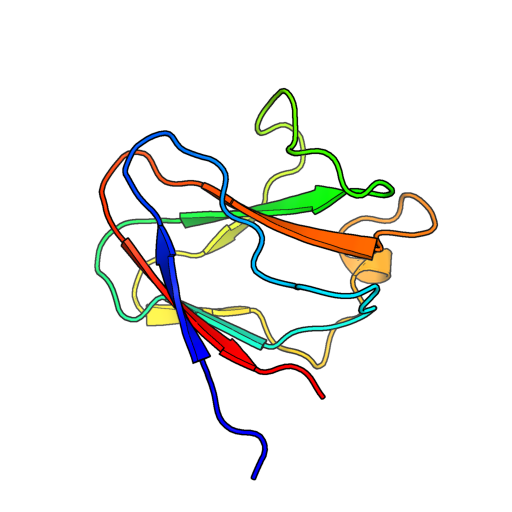 1 90 ? 4.753 -5.365 4.702 1.00 93.88 90 GLU A O 1
ATOM 687 N N . VAL A 1 91 ? 3.401 -7.163 4.638 1.00 91.44 91 VAL A N 1
ATOM 688 C CA . VAL A 1 91 ? 2.288 -6.556 5.370 1.00 91.44 91 VAL A CA 1
ATOM 689 C C . VAL A 1 91 ? 2.065 -7.295 6.680 1.00 91.44 91 VAL A C 1
ATOM 691 O O . VAL A 1 91 ? 1.923 -8.516 6.692 1.00 91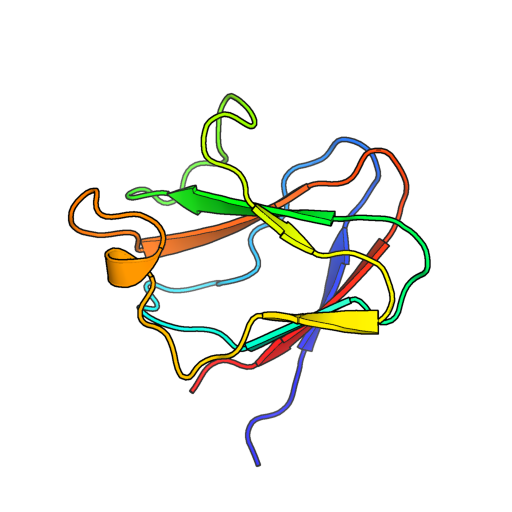.44 91 VAL A O 1
ATOM 694 N N . ALA A 1 92 ? 2.001 -6.558 7.784 1.00 87.56 92 ALA A N 1
ATOM 695 C CA . ALA A 1 92 ? 1.604 -7.085 9.082 1.00 87.56 92 ALA A CA 1
ATOM 696 C C . ALA A 1 92 ? 0.456 -6.255 9.666 1.00 87.56 92 ALA A C 1
ATOM 698 O O . ALA A 1 92 ? 0.514 -5.023 9.704 1.00 87.56 92 ALA A O 1
ATOM 699 N N . HIS A 1 93 ? -0.571 -6.952 10.145 1.00 77.69 93 HIS A N 1
ATOM 700 C CA . HIS A 1 93 ? -1.691 -6.383 10.892 1.00 77.69 93 HIS A CA 1
ATOM 701 C C . HIS A 1 93 ? -1.479 -6.672 12.384 1.00 77.69 93 HIS A C 1
ATOM 703 O O . HIS A 1 93 ? -0.899 -7.704 12.739 1.00 77.69 93 HIS A O 1
ATOM 709 N N . GLY A 1 94 ? -1.910 -5.765 13.254 1.00 60.88 94 GLY A N 1
ATOM 710 C CA . GLY A 1 94 ? -1.835 -5.920 14.709 1.00 60.88 94 GLY A CA 1
ATOM 711 C C . GLY A 1 94 ? -2.968 -5.196 15.402 1.00 60.88 94 GLY A C 1
ATOM 712 O O . GLY A 1 94 ? -3.880 -4.728 14.692 1.00 60.88 94 GLY A O 1
#

Nearest PDB structures (foldseek):
  4mlo-assembly1_A  TM=5.135E-01  e=5.806E-01  Vibrio cholerae
  6p7t-assemb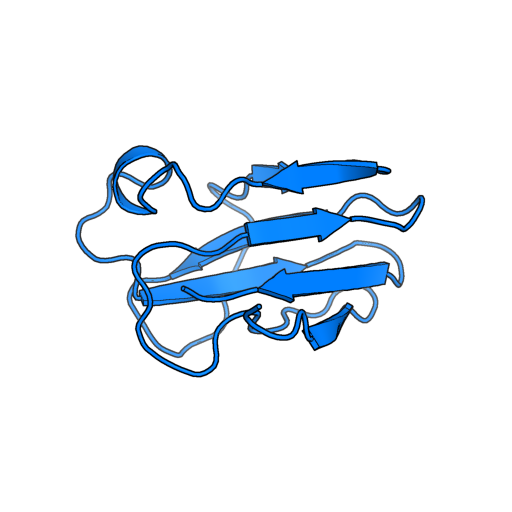ly1_A  TM=4.711E-01  e=3.480E-01  Vibrio cholerae
  3gbg-assembly1_A  TM=5.113E-01  e=5.806E-01  Vibrio cholerae O395
  4y6x-assembly1_A-2  TM=3.434E-01  e=2.473E-01  Tobacco streak virus
  4y6t-assembly2_C  TM=3.150E-01  e=1.861E-01  Tobacco streak virus

Radius of gyration: 11.92 Å; Cα contacts (8 Å, |Δi|>4): 238; chains: 1; bounding box: 29×26×29 Å

pLDDT: mean 88.21, std 10.27, range [42.06, 97.5]

Sequence (94 aa):
MPRAATVPVPARTFVALTTADVTRARVQNPTNTPVRLIGTTTDAAPAGLDGALWLFARQTFSADILFEHIWPDAGIKRLWAWSEGAAALEVAHG

Secondary structure (DSSP, 8-state):
---PEEEEE-BT--EES-SS--S--EEE--SSS-EEEEEESSSSPPSS-TTPEEE-TT-EE-TTS-HHHHS-STT--EEEEEBSS-EEEEEE--

Organism: Rhodobacter capsulatus (NCBI:txid1061)

Solvent-accessible surface area (backbone atoms only — not comparable to full-atom values): 5318 Å² total; per-residue (Å²): 127,79,73,63,43,79,45,75,29,51,49,75,33,81,33,74,74,43,96,54,82,46,55,41,45,28,40,31,26,80,33,86,47,54,33,34,38,38,70,29,72,50,97,61,79,75,96,68,69,83,89,42,42,82,41,44,53,70,35,69,48,58,48,87,50,47,43,51,81,77,44,71,63,90,55,42,27,27,42,32,36,35,20,83,48,65,40,47,33,40,35,32,69,124

Foldseek 3Di:
DFAWDKAKAAAQDKDWLDPWFAFFKKKFFQDQFKKWKDFDQDPDTDPDRVLTDIHHHGRMDDRVDTVCVSVVPPHRRIMIMHTNHITMMTMGGD

Mean predicted aligned error: 4.43 Å